Protein AF-A0A438CJ74-F1 (afdb_monomer_lite)

pLDDT: mean 72.28, std 16.15, range [38.44, 91.0]

Radius of gyration: 23.09 Å; chains: 1; bounding box: 32×57×85 Å

Foldseek 3Di:
DCVVVVVVVVLLVVLLVVLCVVVVDDSVLSNVLCVVVVNDSVNSNVVVVVVVVVVVDDDDDDDDDDDPPCPPPVVVVVVVVVVVVVVVVVVVVVVVVVVVVPPPPPDDDDD

Organism: Vitis vinifera (NCBI:txid29760)

Structure (mmCIF, N/CA/C/O backbone):
data_AF-A0A438CJ74-F1
#
_entry.id   AF-A0A438CJ74-F1
#
loop_
_atom_site.group_PDB
_atom_site.id
_atom_site.type_symbol
_atom_site.label_atom_id
_atom_site.label_alt_id
_atom_site.label_comp_id
_atom_site.label_asym_id
_atom_site.label_entity_id
_atom_site.label_seq_id
_atom_site.pdbx_PDB_ins_code
_atom_site.Cartn_x
_atom_site.Cartn_y
_atom_site.Cartn_z
_atom_site.occupancy
_atom_site.B_iso_or_equiv
_atom_site.auth_seq_id
_atom_site.auth_comp_id
_atom_site.auth_asym_id
_atom_site.auth_atom_id
_atom_site.pdbx_PDB_model_num
ATOM 1 N N . MET A 1 1 ? 10.077 -32.585 1.726 1.00 51.53 1 MET A N 1
ATOM 2 C CA . MET A 1 1 ? 10.594 -31.206 1.812 1.00 51.53 1 MET A CA 1
ATOM 3 C C . MET A 1 1 ? 9.555 -30.326 1.141 1.00 51.53 1 MET A C 1
ATOM 5 O O . MET A 1 1 ? 9.649 -30.086 -0.051 1.00 51.53 1 MET A O 1
ATOM 9 N N . ASP A 1 2 ? 8.520 -29.958 1.896 1.00 58.69 2 ASP A N 1
ATOM 10 C CA . ASP A 1 2 ? 7.345 -29.188 1.432 1.00 58.69 2 ASP A CA 1
ATOM 11 C C . ASP A 1 2 ? 7.275 -27.811 2.125 1.00 58.69 2 ASP A C 1
ATOM 13 O O . ASP A 1 2 ? 6.274 -27.098 2.080 1.00 58.69 2 ASP A O 1
ATOM 17 N N . ASP A 1 3 ? 8.354 -27.431 2.809 1.00 63.53 3 ASP A N 1
ATOM 18 C CA . ASP A 1 3 ? 8.385 -26.268 3.694 1.00 63.53 3 ASP A CA 1
ATOM 19 C C . ASP A 1 3 ? 8.595 -24.948 2.933 1.00 63.53 3 ASP A C 1
ATOM 21 O O . ASP A 1 3 ? 8.128 -23.901 3.374 1.00 63.53 3 ASP A O 1
ATOM 25 N N . GLY A 1 4 ? 9.186 -24.990 1.732 1.00 62.16 4 GLY A N 1
ATOM 26 C CA . GLY A 1 4 ? 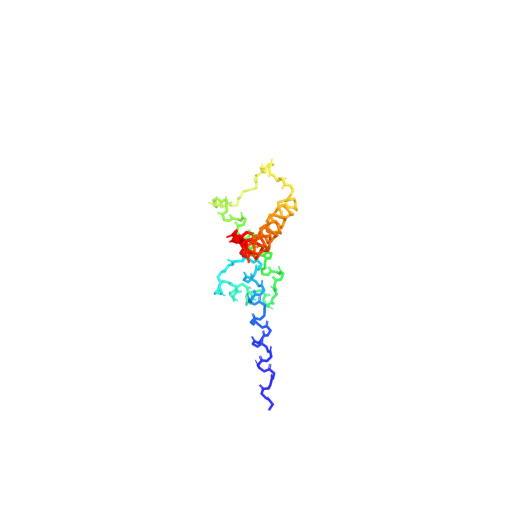9.434 -23.791 0.918 1.00 62.16 4 GLY A CA 1
ATOM 27 C C . GLY A 1 4 ? 8.167 -23.133 0.353 1.00 62.16 4 GLY A C 1
ATOM 28 O O . GLY A 1 4 ? 8.135 -21.920 0.158 1.00 62.16 4 GLY A O 1
ATOM 29 N N . ALA A 1 5 ? 7.095 -23.901 0.132 1.00 64.12 5 ALA A N 1
ATOM 30 C CA . ALA A 1 5 ? 5.844 -23.368 -0.414 1.00 64.12 5 ALA A CA 1
ATOM 31 C C . ALA A 1 5 ? 5.022 -22.589 0.630 1.00 64.12 5 ALA A C 1
ATOM 33 O O . ALA A 1 5 ? 4.310 -21.643 0.287 1.00 64.12 5 ALA A O 1
ATOM 34 N N . LYS A 1 6 ? 5.129 -22.960 1.913 1.00 65.25 6 LYS A N 1
ATOM 35 C CA . LYS A 1 6 ? 4.411 -22.289 3.008 1.00 65.25 6 LYS A CA 1
ATOM 36 C C . LYS A 1 6 ? 5.011 -20.924 3.333 1.00 65.25 6 LYS A C 1
ATOM 38 O O . LYS A 1 6 ? 4.271 -19.981 3.591 1.00 65.25 6 LYS A O 1
ATOM 43 N N . GLU A 1 7 ? 6.332 -20.808 3.249 1.00 69.81 7 GLU A N 1
ATOM 44 C CA . GLU A 1 7 ? 7.044 -19.563 3.542 1.00 69.81 7 GLU A CA 1
ATOM 45 C C . GLU A 1 7 ? 6.770 -18.473 2.493 1.00 69.81 7 GLU A C 1
ATOM 47 O O . GLU A 1 7 ? 6.614 -17.300 2.834 1.00 69.81 7 GLU A O 1
ATOM 52 N N . ALA A 1 8 ? 6.642 -18.853 1.216 1.00 76.56 8 ALA A N 1
ATOM 53 C CA . ALA A 1 8 ? 6.268 -17.924 0.150 1.00 76.56 8 ALA A CA 1
ATOM 54 C C . ALA A 1 8 ? 4.870 -17.329 0.387 1.00 76.56 8 ALA A C 1
ATOM 56 O O . ALA A 1 8 ? 4.699 -16.115 0.342 1.00 76.56 8 ALA A O 1
ATOM 57 N N . LYS A 1 9 ? 3.892 -18.170 0.751 1.00 77.94 9 LYS A N 1
ATOM 58 C CA . LYS A 1 9 ? 2.517 -17.738 1.054 1.00 77.94 9 LYS A CA 1
ATOM 59 C C . LYS A 1 9 ? 2.439 -16.799 2.256 1.00 77.94 9 LYS A C 1
ATOM 61 O O . LYS A 1 9 ? 1.611 -15.891 2.278 1.00 77.94 9 LYS A O 1
ATOM 66 N N . GLU A 1 10 ? 3.293 -17.003 3.252 1.00 84.12 10 GLU A N 1
ATOM 67 C CA . GLU A 1 10 ? 3.347 -16.134 4.425 1.00 84.12 10 GLU A CA 1
ATOM 68 C C . GLU A 1 10 ? 3.956 -14.766 4.089 1.00 84.12 10 GLU A C 1
ATOM 70 O O . GLU A 1 10 ? 3.406 -13.741 4.490 1.00 84.12 10 GLU A O 1
ATOM 75 N N . LYS A 1 11 ? 5.024 -14.731 3.281 1.00 85.81 11 LYS A N 1
ATOM 76 C CA . LYS A 1 11 ? 5.620 -13.485 2.767 1.00 85.81 11 LYS A CA 1
ATOM 77 C C . LYS A 1 11 ? 4.638 -12.699 1.900 1.00 85.81 11 LYS A C 1
ATOM 79 O O . LYS A 1 11 ? 4.475 -11.500 2.099 1.00 85.81 11 LYS A O 1
ATOM 84 N N . GLU A 1 12 ? 3.932 -13.380 1.002 1.00 88.31 12 GLU A N 1
ATOM 85 C CA . GLU A 1 12 ? 2.844 -12.803 0.204 1.00 88.31 12 GLU A CA 1
ATOM 86 C C . GLU A 1 12 ? 1.761 -12.185 1.103 1.00 88.31 12 GLU A C 1
ATOM 88 O O . GLU A 1 12 ? 1.357 -11.041 0.899 1.00 88.31 12 GLU A O 1
ATOM 93 N N . SER A 1 13 ? 1.327 -12.904 2.147 1.00 88.94 13 SER A N 1
ATOM 94 C CA . SER A 1 13 ? 0.320 -12.401 3.089 1.00 88.94 13 SER A CA 1
ATOM 95 C C . SER A 1 13 ? 0.805 -11.175 3.867 1.00 88.94 13 SER A C 1
ATOM 97 O O . SER A 1 13 ? 0.038 -10.231 4.034 1.00 88.94 13 SER A O 1
ATOM 99 N N . GLN A 1 14 ? 2.072 -11.150 4.294 1.00 90.75 14 GLN A N 1
ATOM 100 C CA . GLN A 1 14 ? 2.665 -9.998 4.982 1.00 90.75 14 GLN A CA 1
ATOM 101 C C . GLN A 1 14 ? 2.710 -8.753 4.086 1.00 90.75 14 GLN A C 1
ATOM 103 O O . GLN A 1 14 ? 2.421 -7.651 4.549 1.00 90.75 14 GLN A O 1
ATOM 108 N N . LEU A 1 15 ? 3.028 -8.922 2.799 1.00 90.50 15 LEU A N 1
ATOM 109 C CA . LEU A 1 15 ? 3.035 -7.829 1.823 1.00 90.50 15 LEU A CA 1
ATOM 110 C C . LEU A 1 15 ? 1.624 -7.294 1.567 1.00 90.50 15 LEU A C 1
ATOM 112 O O . LEU A 1 15 ? 1.428 -6.081 1.518 1.00 90.50 15 LEU A O 1
ATOM 116 N N . ILE A 1 16 ? 0.631 -8.182 1.462 1.00 91.00 16 ILE A N 1
ATOM 117 C CA . ILE A 1 16 ? -0.778 -7.796 1.310 1.00 91.00 16 ILE A CA 1
ATOM 118 C C . ILE A 1 16 ? -1.256 -7.016 2.537 1.00 91.00 16 ILE A C 1
ATOM 120 O O . ILE A 1 16 ? -1.876 -5.965 2.384 1.00 91.00 16 ILE A O 1
ATOM 124 N N . ASP A 1 17 ? -0.959 -7.496 3.745 1.00 90.31 17 ASP A N 1
ATOM 125 C CA . ASP A 1 17 ? -1.368 -6.830 4.984 1.00 90.31 17 ASP A CA 1
ATOM 126 C C . ASP A 1 17 ? -0.689 -5.457 5.133 1.00 90.31 17 ASP A C 1
ATOM 128 O O . ASP A 1 17 ? -1.349 -4.485 5.502 1.00 90.31 17 ASP A O 1
ATOM 132 N N . ALA A 1 18 ? 0.589 -5.336 4.755 1.00 89.19 18 ALA A N 1
ATOM 133 C CA . ALA A 1 18 ? 1.300 -4.059 4.725 1.00 89.19 18 ALA A CA 1
ATOM 134 C C . ALA A 1 18 ? 0.714 -3.089 3.683 1.00 89.19 18 ALA A C 1
ATOM 136 O O . ALA A 1 18 ? 0.491 -1.914 3.981 1.00 89.19 18 ALA A O 1
ATOM 137 N N . PHE A 1 19 ? 0.400 -3.575 2.477 1.00 89.00 19 PHE A N 1
ATOM 138 C CA . PHE A 1 19 ? -0.246 -2.773 1.439 1.00 89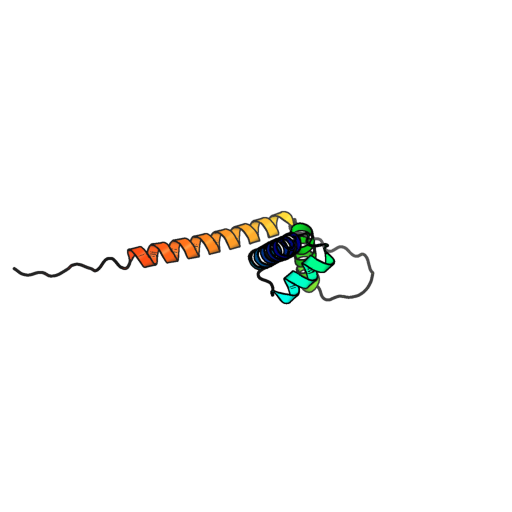.00 19 PHE A CA 1
ATOM 139 C C . PHE A 1 19 ? -1.613 -2.271 1.909 1.00 89.00 19 PHE A C 1
ATOM 141 O O . PHE A 1 19 ? -1.927 -1.094 1.734 1.00 89.00 19 PHE A O 1
ATOM 148 N N . LEU A 1 20 ? -2.410 -3.128 2.553 1.00 88.12 20 LEU A N 1
ATOM 149 C CA . LEU A 1 20 ? -3.701 -2.760 3.136 1.00 88.12 20 LEU A CA 1
ATOM 150 C C . LEU A 1 20 ? -3.556 -1.763 4.285 1.00 88.12 20 LEU A C 1
ATOM 152 O O . LEU A 1 20 ? -4.381 -0.862 4.402 1.00 88.12 20 LEU A O 1
ATOM 156 N N . GLU A 1 21 ? -2.519 -1.874 5.114 1.00 85.62 21 GLU A N 1
ATOM 157 C CA . GLU A 1 21 ? -2.288 -0.915 6.195 1.00 85.62 21 GLU A CA 1
ATOM 158 C C . GLU A 1 21 ? -1.936 0.483 5.660 1.00 85.62 21 GLU A C 1
ATOM 160 O O . GLU A 1 21 ? -2.399 1.487 6.210 1.00 85.62 21 GLU A O 1
ATOM 165 N N . ILE A 1 22 ? -1.128 0.553 4.598 1.00 84.50 22 ILE A N 1
ATOM 166 C CA . ILE A 1 22 ? -0.599 1.815 4.064 1.00 84.50 22 ILE A CA 1
ATOM 167 C C . ILE A 1 22 ? -1.594 2.480 3.108 1.00 84.50 22 ILE A C 1
ATOM 169 O O . ILE A 1 22 ? -1.877 3.669 3.246 1.00 84.50 22 ILE A O 1
ATOM 173 N N . SER A 1 23 ? -2.150 1.721 2.162 1.00 80.19 23 SER A N 1
ATOM 174 C CA . SER A 1 23 ? -3.097 2.240 1.166 1.00 80.19 23 SER A CA 1
ATOM 175 C C . SER A 1 23 ? -4.542 2.284 1.670 1.00 80.19 23 SER A C 1
ATOM 177 O O . SER A 1 23 ? -5.372 2.969 1.080 1.00 80.19 23 SER A O 1
ATOM 179 N N . SER A 1 24 ? -4.875 1.542 2.737 1.00 82.81 24 SER A N 1
ATOM 180 C CA . SER A 1 24 ? -6.259 1.314 3.187 1.00 82.81 24 SER A CA 1
ATOM 181 C C . SER A 1 24 ? -7.198 0.837 2.067 1.00 82.81 24 SER A C 1
ATOM 183 O O . SER A 1 24 ? -8.410 1.064 2.125 1.00 82.81 24 SER A O 1
ATOM 185 N N . SER A 1 25 ? -6.637 0.185 1.047 1.00 74.81 25 SER A N 1
ATOM 186 C CA . SER A 1 25 ? -7.360 -0.351 -0.103 1.00 74.81 25 SER A CA 1
ATOM 187 C C . SER A 1 25 ? -8.047 -1.686 0.227 1.00 74.81 25 SER A C 1
ATOM 189 O O . SER A 1 25 ? -8.180 -2.082 1.385 1.00 74.81 25 SER A O 1
ATOM 191 N N . SER A 1 26 ? -8.541 -2.387 -0.795 1.00 84.12 26 SER A N 1
ATOM 192 C CA . SER A 1 26 ? -9.190 -3.694 -0.642 1.00 84.12 26 SER A CA 1
ATOM 193 C C . SER A 1 26 ? -8.216 -4.839 -0.898 1.00 84.12 26 SER A C 1
ATOM 195 O O . SER A 1 26 ? -7.366 -4.749 -1.779 1.00 84.12 26 SER A O 1
ATOM 197 N N . ARG A 1 27 ? -8.384 -5.961 -0.185 1.00 85.62 27 ARG A N 1
ATOM 198 C CA . ARG A 1 27 ? -7.488 -7.130 -0.280 1.00 85.62 27 ARG A CA 1
ATOM 199 C C . ARG A 1 27 ? -7.287 -7.617 -1.714 1.00 85.62 27 ARG A C 1
ATOM 201 O O . ARG A 1 27 ? -6.165 -7.900 -2.109 1.00 85.62 27 ARG A O 1
ATOM 208 N N . SER A 1 28 ? -8.357 -7.668 -2.503 1.00 84.50 28 SER A N 1
ATOM 209 C CA . SER A 1 28 ? -8.289 -8.080 -3.909 1.00 84.50 28 SER A CA 1
ATOM 210 C C . SER A 1 28 ? -7.452 -7.126 -4.767 1.00 84.50 28 SER A C 1
ATOM 212 O O . SER A 1 28 ? -6.753 -7.570 -5.669 1.00 84.50 28 SER A O 1
ATOM 214 N N . VAL A 1 29 ? -7.495 -5.824 -4.464 1.00 80.69 29 VAL A N 1
ATOM 215 C CA . VAL A 1 29 ? -6.710 -4.796 -5.164 1.00 80.69 29 VAL A CA 1
ATOM 216 C C . VAL A 1 29 ? -5.239 -4.906 -4.779 1.00 80.69 29 VAL A C 1
ATOM 218 O O . VAL A 1 29 ? -4.384 -4.895 -5.655 1.00 80.69 29 VAL A O 1
ATOM 221 N N . ALA A 1 30 ? -4.952 -5.101 -3.490 1.00 87.19 30 ALA A N 1
ATOM 222 C CA . ALA A 1 30 ? -3.597 -5.321 -2.994 1.00 87.19 30 ALA A CA 1
ATOM 223 C C . ALA A 1 30 ? -2.921 -6.518 -3.678 1.00 87.19 30 ALA A C 1
ATOM 225 O O . ALA A 1 30 ? -1.804 -6.392 -4.163 1.00 87.19 30 ALA A O 1
ATOM 226 N N . VAL A 1 31 ? -3.620 -7.655 -3.772 1.00 88.94 31 VAL A N 1
ATOM 227 C CA . VAL A 1 31 ? -3.106 -8.864 -4.440 1.00 88.94 31 VAL A CA 1
ATOM 228 C C . VAL A 1 31 ? -2.829 -8.601 -5.917 1.00 88.94 31 VAL A C 1
ATOM 230 O O . VAL A 1 31 ? -1.756 -8.938 -6.395 1.00 88.94 31 VAL A O 1
ATOM 233 N N . PHE A 1 32 ? -3.763 -7.971 -6.630 1.00 84.25 32 PHE A N 1
ATOM 234 C CA . PHE A 1 32 ? -3.613 -7.697 -8.059 1.00 84.25 32 PHE A CA 1
ATOM 235 C C . PHE A 1 32 ? -2.425 -6.774 -8.360 1.00 84.25 32 PHE A C 1
ATOM 237 O O . PHE A 1 32 ? -1.650 -7.031 -9.282 1.00 84.25 32 PHE A O 1
ATOM 244 N N . PHE A 1 33 ? -2.263 -5.712 -7.567 1.00 85.44 33 PHE A N 1
ATOM 245 C CA . PHE A 1 33 ? -1.141 -4.789 -7.709 1.00 85.44 33 PHE A CA 1
ATOM 246 C C . PHE A 1 33 ? 0.178 -5.461 -7.339 1.00 85.44 33 PHE A C 1
ATOM 248 O O . PHE A 1 33 ? 1.128 -5.380 -8.108 1.00 85.44 33 PHE A O 1
ATOM 255 N N . LEU A 1 34 ? 0.237 -6.169 -6.211 1.00 89.81 34 LEU A N 1
ATOM 256 C CA . LEU A 1 34 ? 1.447 -6.882 -5.811 1.00 89.81 34 LEU A CA 1
ATOM 257 C C . LEU A 1 34 ? 1.832 -7.939 -6.850 1.00 89.81 34 LEU A C 1
ATOM 259 O O . LEU A 1 34 ? 2.982 -7.963 -7.258 1.00 89.81 34 LEU A O 1
ATOM 263 N N . GLU A 1 35 ? 0.898 -8.742 -7.356 1.00 88.06 35 GLU A N 1
ATOM 264 C CA . GLU A 1 35 ? 1.187 -9.745 -8.390 1.00 88.06 35 GLU A CA 1
ATOM 265 C C . GLU A 1 35 ? 1.715 -9.097 -9.683 1.00 88.06 35 GLU A C 1
ATOM 267 O O . GLU A 1 35 ? 2.724 -9.542 -10.232 1.00 88.06 35 GLU A O 1
ATOM 272 N N . SER A 1 36 ? 1.110 -7.983 -10.112 1.00 84.25 36 SER A N 1
ATOM 273 C CA . SER A 1 36 ? 1.539 -7.222 -11.299 1.00 84.25 36 SER A CA 1
ATOM 274 C C . SER A 1 36 ? 2.889 -6.518 -11.113 1.00 84.25 36 SER A C 1
ATOM 276 O O . SER A 1 36 ? 3.625 -6.317 -12.077 1.00 84.25 36 SER A O 1
ATOM 278 N N . HIS A 1 37 ? 3.230 -6.160 -9.875 1.00 88.69 37 HIS A N 1
ATOM 279 C CA . HIS A 1 37 ? 4.495 -5.534 -9.489 1.00 88.69 37 HIS A CA 1
ATOM 280 C C . HIS A 1 37 ? 5.488 -6.534 -8.894 1.00 88.69 37 HIS A C 1
ATOM 282 O O . HIS A 1 37 ? 6.416 -6.146 -8.190 1.00 88.69 37 HIS A O 1
ATOM 288 N N . ASN A 1 38 ? 5.324 -7.825 -9.195 1.00 88.38 38 ASN A N 1
ATOM 289 C CA . ASN A 1 38 ? 6.287 -8.861 -8.835 1.00 88.38 38 ASN A CA 1
ATOM 290 C C . ASN A 1 38 ? 6.524 -8.988 -7.311 1.00 88.38 38 ASN A C 1
ATOM 292 O O . ASN A 1 38 ? 7.620 -9.326 -6.865 1.00 88.38 38 ASN A O 1
ATOM 296 N N . TRP A 1 39 ? 5.469 -8.730 -6.538 1.00 88.31 39 TRP A N 1
ATOM 297 C CA . TRP A 1 39 ? 5.388 -8.678 -5.077 1.00 88.31 39 TRP A CA 1
ATOM 298 C C . TRP A 1 39 ? 6.221 -7.566 -4.426 1.00 88.31 39 TRP A C 1
ATOM 300 O O . TRP A 1 39 ? 6.592 -7.659 -3.257 1.00 88.31 39 TRP A O 1
ATOM 310 N N . ASP A 1 40 ? 6.474 -6.482 -5.160 1.00 88.31 40 ASP A N 1
ATOM 311 C CA . ASP A 1 40 ? 7.141 -5.293 -4.636 1.00 88.31 40 ASP A CA 1
ATOM 312 C C . ASP A 1 40 ? 6.129 -4.316 -4.014 1.00 88.31 40 ASP A C 1
ATOM 314 O O . ASP A 1 40 ? 5.284 -3.731 -4.697 1.00 88.31 40 ASP A O 1
ATOM 318 N N . LEU A 1 41 ? 6.209 -4.152 -2.691 1.00 87.12 41 LEU A N 1
ATOM 319 C CA . LEU A 1 41 ? 5.313 -3.285 -1.926 1.00 87.12 41 LEU A CA 1
ATOM 320 C C . LEU A 1 41 ? 5.490 -1.802 -2.276 1.00 87.12 41 LEU A C 1
ATOM 322 O O . LEU A 1 41 ? 4.501 -1.078 -2.355 1.00 87.12 41 LEU A O 1
ATOM 326 N N . ASP A 1 42 ? 6.725 -1.347 -2.472 1.00 84.81 42 ASP A N 1
ATOM 327 C CA . ASP A 1 42 ? 7.034 0.067 -2.695 1.00 84.81 42 ASP A CA 1
ATOM 328 C C . ASP A 1 42 ? 6.606 0.491 -4.106 1.00 84.81 42 ASP A C 1
ATOM 330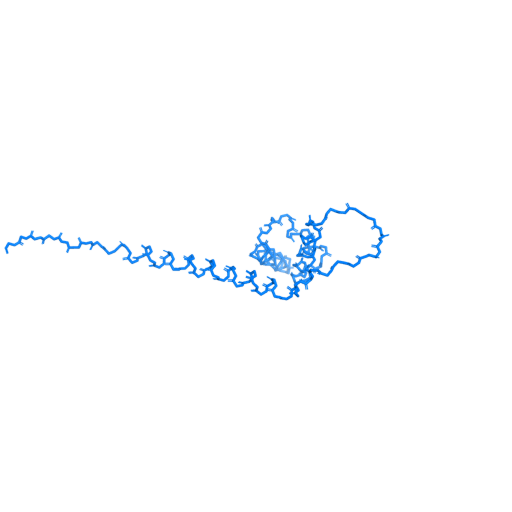 O O . ASP A 1 42 ? 5.916 1.498 -4.279 1.00 84.81 42 ASP A O 1
ATOM 334 N N . ALA A 1 43 ? 6.889 -0.353 -5.105 1.00 83.06 43 ALA A N 1
ATOM 335 C CA . ALA A 1 43 ? 6.441 -0.148 -6.479 1.00 83.06 43 ALA A CA 1
ATOM 336 C C . ALA A 1 43 ? 4.910 -0.207 -6.600 1.00 83.06 43 ALA A C 1
ATOM 338 O O . ALA A 1 43 ? 4.313 0.656 -7.247 1.00 83.06 43 ALA A O 1
ATOM 339 N N . ALA A 1 44 ? 4.265 -1.179 -5.941 1.00 87.31 44 ALA A N 1
ATOM 340 C CA . ALA A 1 44 ? 2.812 -1.298 -5.937 1.00 87.31 44 ALA A CA 1
ATOM 341 C C . ALA A 1 44 ? 2.142 -0.088 -5.275 1.00 87.31 44 ALA A C 1
ATOM 343 O O . ALA A 1 44 ? 1.144 0.413 -5.790 1.00 87.31 44 ALA A O 1
ATOM 344 N N . LEU A 1 45 ? 2.668 0.394 -4.142 1.00 83.00 45 LEU A N 1
ATOM 345 C CA . LEU A 1 45 ? 2.127 1.572 -3.461 1.00 83.00 45 LEU A CA 1
ATOM 346 C C . LEU A 1 45 ? 2.338 2.834 -4.292 1.00 83.00 45 LEU A C 1
ATOM 348 O O . LEU A 1 45 ? 1.414 3.629 -4.412 1.00 83.00 45 LEU A O 1
ATOM 352 N N . SER A 1 46 ? 3.511 2.999 -4.902 1.00 81.69 46 SER A N 1
ATOM 353 C CA . SER A 1 46 ? 3.803 4.131 -5.781 1.00 81.69 46 SER A CA 1
ATOM 354 C C . SER A 1 46 ? 2.834 4.182 -6.968 1.00 81.69 46 SER A C 1
ATOM 356 O O . SER A 1 46 ? 2.174 5.196 -7.176 1.00 81.69 46 SER A O 1
ATOM 358 N N . ALA A 1 47 ? 2.645 3.062 -7.675 1.00 79.00 47 ALA A N 1
ATOM 359 C CA . ALA A 1 47 ? 1.708 2.969 -8.795 1.00 79.00 47 ALA A CA 1
ATOM 360 C C . ALA A 1 47 ? 0.239 3.134 -8.366 1.00 79.00 47 ALA A C 1
ATOM 362 O O . ALA A 1 47 ? -0.544 3.781 -9.061 1.00 79.00 47 ALA A O 1
ATOM 363 N N . PHE A 1 48 ? -0.145 2.580 -7.212 1.00 81.56 48 PHE A N 1
ATOM 364 C CA . PHE A 1 48 ? -1.487 2.747 -6.656 1.00 81.56 48 PHE A CA 1
ATOM 365 C C . PHE A 1 48 ? -1.774 4.216 -6.323 1.00 81.56 48 PHE A C 1
ATOM 367 O O . PHE A 1 48 ? -2.824 4.739 -6.692 1.00 81.56 48 PHE A O 1
ATOM 374 N N . LEU A 1 49 ? -0.820 4.900 -5.686 1.00 74.19 49 LEU A N 1
ATOM 375 C CA . LEU A 1 49 ? -0.920 6.318 -5.341 1.00 74.19 49 LEU A CA 1
ATOM 376 C C . LEU A 1 49 ? -0.918 7.214 -6.590 1.00 74.19 49 LEU A C 1
ATOM 378 O O . LEU A 1 49 ? -1.651 8.202 -6.625 1.00 74.19 49 LEU A O 1
ATOM 382 N N . ASP A 1 50 ? -0.151 6.865 -7.624 1.00 68.38 50 ASP A N 1
ATOM 383 C CA . ASP A 1 50 ? -0.122 7.587 -8.902 1.00 68.38 50 ASP A CA 1
ATOM 384 C C . ASP A 1 50 ? -1.457 7.437 -9.666 1.00 68.38 50 ASP A C 1
ATOM 386 O O . ASP A 1 50 ? -2.005 8.410 -10.185 1.00 68.38 50 ASP A O 1
ATOM 390 N N . ASN A 1 51 ? -2.071 6.246 -9.638 1.00 62.94 51 ASN A N 1
ATOM 391 C CA . ASN A 1 51 ? -3.365 5.986 -10.278 1.00 62.94 51 ASN A CA 1
ATOM 392 C C . ASN A 1 51 ? -4.560 6.628 -9.540 1.00 62.94 51 ASN A C 1
ATOM 394 O O . ASN A 1 51 ? -5.493 7.111 -10.184 1.00 62.94 51 ASN A O 1
ATOM 398 N N . ASP A 1 52 ? -4.539 6.689 -8.204 1.00 59.38 52 ASP A N 1
ATOM 399 C CA . ASP A 1 52 ? -5.544 7.426 -7.411 1.00 59.38 52 ASP A CA 1
ATOM 400 C C . ASP A 1 52 ? -5.430 8.948 -7.652 1.00 59.38 52 ASP A C 1
ATOM 402 O O . ASP A 1 52 ? -6.425 9.673 -7.751 1.00 59.38 52 ASP A O 1
ATOM 406 N N . SER A 1 53 ? -4.199 9.433 -7.856 1.00 51.59 53 SER A N 1
ATOM 407 C CA . SER A 1 53 ? -3.914 10.819 -8.251 1.00 51.59 53 SER A CA 1
ATOM 408 C C . SER A 1 53 ? -4.421 11.132 -9.666 1.00 51.59 53 SER A C 1
ATOM 410 O O . SER A 1 53 ? -4.962 12.217 -9.900 1.00 51.59 53 SER A O 1
ATOM 412 N N . ALA A 1 54 ? -4.306 10.175 -10.593 1.00 50.75 54 ALA A N 1
ATOM 413 C CA . ALA A 1 54 ? -4.814 10.282 -11.960 1.00 50.75 54 ALA A CA 1
ATOM 414 C C . ALA A 1 54 ? -6.352 10.236 -12.036 1.00 50.75 54 ALA A C 1
ATOM 416 O O . ALA A 1 54 ? -6.944 10.876 -12.899 1.00 50.75 54 ALA A O 1
ATOM 417 N N . HIS A 1 55 ? -7.026 9.554 -11.104 1.00 45.91 55 HIS A N 1
ATOM 418 C CA . HIS A 1 55 ? -8.492 9.466 -11.075 1.00 45.91 55 HIS A CA 1
ATOM 419 C C . HIS A 1 55 ? -9.204 10.757 -10.629 1.00 45.91 55 HIS A C 1
ATOM 421 O O . HIS A 1 55 ? -10.422 10.871 -10.797 1.00 45.91 55 HIS A O 1
ATOM 427 N N . ARG A 1 56 ? -8.478 11.755 -10.097 1.00 46.44 56 ARG A N 1
ATOM 428 C CA . ARG A 1 56 ? -9.038 13.081 -9.767 1.00 46.44 56 ARG A CA 1
ATOM 429 C C . ARG A 1 56 ? -8.961 14.089 -10.922 1.00 46.44 56 ARG A C 1
ATOM 431 O O . ARG A 1 56 ? -9.424 15.220 -10.766 1.00 46.44 56 ARG A O 1
ATOM 438 N N . SER A 1 57 ? -8.458 13.698 -12.091 1.00 40.31 57 SER A N 1
ATOM 439 C CA . SER A 1 57 ? -8.640 14.448 -13.336 1.00 40.31 57 SER A CA 1
ATOM 440 C C . SER A 1 57 ? -9.437 13.601 -14.340 1.00 40.31 57 SER A C 1
ATOM 442 O O . SER A 1 57 ? -9.115 12.436 -14.570 1.00 40.31 57 SER A O 1
ATOM 444 N N . PRO A 1 58 ? -10.521 14.126 -14.941 1.00 43.28 58 PRO A N 1
ATOM 445 C CA . PRO A 1 58 ? -11.210 13.396 -15.991 1.00 43.28 58 PRO A CA 1
ATOM 446 C C . PRO A 1 58 ? -10.320 13.380 -17.246 1.00 43.28 58 PRO A C 1
ATOM 448 O O . PRO A 1 58 ? -10.056 14.417 -17.849 1.00 43.28 58 PRO A O 1
ATOM 451 N N . SER A 1 59 ? -9.853 12.185 -17.609 1.00 46.66 59 SER A N 1
ATOM 452 C CA . SER A 1 59 ? -9.323 11.781 -18.931 1.00 46.66 59 SER A CA 1
ATOM 453 C C . SER A 1 59 ? -10.237 12.290 -20.081 1.00 46.66 59 SER A C 1
ATOM 455 O O . SER A 1 59 ? -11.436 12.415 -19.808 1.00 46.66 59 SER A O 1
ATOM 457 N N . PRO A 1 60 ? -9.799 12.540 -21.349 1.00 56.59 60 PRO A N 1
ATOM 458 C CA . PRO A 1 60 ? -8.788 11.769 -22.093 1.00 56.59 60 PRO A CA 1
ATOM 459 C C . PRO A 1 60 ? -7.893 12.550 -23.097 1.00 56.59 60 PRO A C 1
ATOM 461 O O . PRO A 1 60 ? -8.082 13.733 -23.354 1.00 56.59 60 PRO A O 1
ATOM 464 N N . ALA A 1 61 ? -6.991 11.812 -23.757 1.00 39.69 61 ALA A N 1
ATOM 465 C CA . ALA A 1 61 ? -6.308 12.142 -25.022 1.00 39.69 61 ALA A CA 1
ATOM 466 C C . ALA A 1 61 ? -4.960 12.912 -24.947 1.00 39.69 61 ALA A C 1
ATOM 468 O O . ALA A 1 61 ? -4.712 13.686 -24.02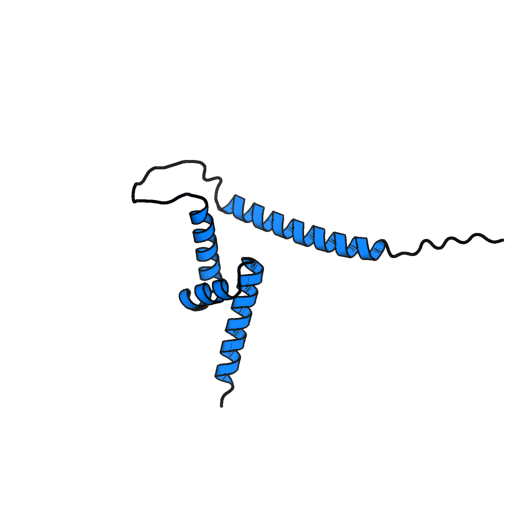3 1.00 39.69 61 ALA A O 1
ATOM 469 N N . PRO A 1 62 ? -4.046 12.660 -25.912 1.00 51.41 62 PRO A N 1
ATOM 470 C CA . PRO A 1 62 ? -2.659 13.094 -25.854 1.00 51.41 62 PRO A CA 1
ATOM 471 C C . PRO A 1 62 ? -2.570 14.560 -26.279 1.00 51.41 62 PRO A C 1
ATOM 473 O O . PRO A 1 62 ? -2.655 14.876 -27.462 1.00 51.41 62 PRO A O 1
ATOM 476 N N . ALA A 1 63 ? -2.391 15.473 -25.333 1.00 38.50 63 ALA A N 1
ATOM 477 C CA . ALA A 1 63 ? -1.983 16.833 -25.656 1.00 38.50 63 ALA A CA 1
ATOM 478 C C . ALA A 1 63 ? -1.170 17.428 -24.497 1.00 38.50 63 ALA A C 1
ATOM 480 O O . ALA A 1 63 ? -1.612 17.376 -23.349 1.00 38.50 63 ALA A O 1
ATOM 481 N N . PRO A 1 64 ? 0.016 17.993 -24.772 1.00 54.09 64 PRO A N 1
ATOM 482 C CA . PRO A 1 64 ? 0.857 18.587 -23.752 1.00 54.09 64 PRO A CA 1
ATOM 483 C C . PRO A 1 64 ? 0.346 20.000 -23.487 1.00 54.09 64 PRO A C 1
ATOM 485 O O . PRO A 1 64 ? 0.588 20.876 -24.309 1.00 54.09 64 PRO A O 1
ATOM 488 N N . LEU A 1 65 ? -0.339 20.262 -22.370 1.00 38.44 65 LEU A N 1
ATOM 489 C CA . LEU A 1 65 ? -0.510 21.643 -21.908 1.00 38.44 65 LEU A CA 1
ATOM 490 C C . LEU A 1 65 ? -0.373 21.781 -20.382 1.00 38.44 65 LEU A C 1
ATOM 492 O O . LEU A 1 65 ? -0.844 20.918 -19.640 1.00 38.44 65 LEU A O 1
ATOM 496 N N . PRO A 1 66 ? 0.290 22.854 -19.907 1.00 54.81 66 PRO A N 1
ATOM 497 C CA . PRO A 1 66 ? 0.786 22.970 -18.545 1.00 54.81 66 PRO A CA 1
ATOM 498 C C . PRO A 1 66 ? -0.186 23.780 -17.677 1.00 54.81 66 PRO A C 1
ATOM 500 O O . PRO A 1 66 ? -0.514 24.920 -18.001 1.00 54.81 66 PRO A O 1
ATOM 503 N N . LEU A 1 67 ? -0.610 23.230 -16.538 1.00 40.31 67 LEU A N 1
ATOM 504 C CA . LEU A 1 67 ? -1.270 24.005 -15.483 1.00 40.31 67 LEU A CA 1
ATOM 505 C C . LEU A 1 67 ? -0.378 24.034 -14.229 1.00 40.31 67 LEU A C 1
ATOM 507 O O . LEU A 1 67 ? -0.087 22.978 -13.664 1.00 40.31 67 LEU A O 1
ATOM 511 N N . PRO A 1 68 ? 0.068 25.221 -13.769 1.00 56.75 68 PRO A N 1
ATOM 512 C CA . PRO A 1 68 ? 0.939 25.364 -12.613 1.00 56.75 68 PRO A CA 1
ATOM 513 C C . PRO A 1 68 ? 0.093 25.529 -11.345 1.00 56.75 68 PRO A C 1
ATOM 515 O O . PRO A 1 68 ? -0.134 26.631 -10.858 1.00 56.75 68 PRO A O 1
ATOM 518 N N . LEU A 1 69 ? -0.379 24.417 -10.790 1.00 43.34 69 LEU A N 1
ATOM 519 C CA . LEU A 1 69 ? -0.756 24.340 -9.371 1.00 43.34 69 LEU A CA 1
ATOM 520 C C . LEU A 1 69 ? -0.209 23.058 -8.742 1.00 43.34 69 LEU A C 1
ATOM 522 O O . LEU A 1 69 ? -0.830 22.416 -7.898 1.00 43.34 69 LEU A O 1
ATOM 526 N N . ILE A 1 70 ? 1.012 22.710 -9.152 1.00 54.41 70 ILE A N 1
ATOM 527 C CA . ILE A 1 70 ? 1.843 21.714 -8.488 1.00 54.41 70 ILE A CA 1
ATOM 528 C C . ILE A 1 70 ? 2.386 22.394 -7.229 1.00 54.41 70 ILE A C 1
ATOM 530 O O . ILE A 1 70 ? 3.526 22.851 -7.178 1.00 54.41 70 ILE A O 1
ATOM 534 N N . LEU A 1 71 ? 1.545 22.509 -6.198 1.00 46.81 71 LEU A N 1
ATOM 535 C CA . LEU A 1 71 ? 2.076 22.553 -4.840 1.00 46.81 71 LEU A CA 1
ATOM 536 C C . LEU A 1 71 ? 2.990 21.322 -4.746 1.00 46.81 71 LEU A C 1
ATOM 538 O O . LEU A 1 71 ? 2.522 20.240 -5.107 1.00 46.81 71 LEU A O 1
ATOM 542 N N . PRO A 1 72 ? 4.283 21.459 -4.404 1.00 52.19 72 PRO A N 1
ATOM 543 C CA . PRO A 1 72 ? 5.245 20.393 -4.633 1.00 52.19 72 PRO A CA 1
ATOM 544 C C . PRO A 1 72 ? 4.726 19.114 -3.981 1.00 52.19 72 PRO A C 1
ATOM 546 O O . PRO A 1 72 ? 4.521 19.070 -2.770 1.00 52.19 72 PRO A O 1
ATOM 549 N N . LEU A 1 73 ? 4.494 18.097 -4.816 1.00 54.75 73 LEU A N 1
ATOM 550 C CA . LEU A 1 73 ? 4.039 16.749 -4.466 1.00 54.75 73 LEU A CA 1
ATOM 551 C C . LEU A 1 73 ? 4.589 16.224 -3.122 1.00 54.75 73 LEU A C 1
ATOM 553 O O . LEU A 1 73 ? 3.782 15.734 -2.324 1.00 54.75 73 LEU A O 1
ATOM 557 N N . PRO A 1 74 ? 5.884 16.402 -2.767 1.00 62.38 74 PRO A N 1
ATOM 558 C CA . PRO A 1 74 ? 6.383 15.984 -1.454 1.00 62.38 74 PRO A CA 1
ATOM 559 C C . PRO A 1 74 ? 5.683 16.652 -0.259 1.00 62.38 74 PRO A C 1
ATOM 561 O O . PRO A 1 74 ? 5.511 16.005 0.771 1.00 62.38 74 PRO A O 1
ATOM 564 N N . LEU A 1 75 ? 5.240 17.912 -0.364 1.00 64.50 75 LEU A N 1
ATOM 565 C CA . LEU A 1 75 ? 4.549 18.607 0.730 1.00 64.50 75 LEU A CA 1
ATOM 566 C C . LEU A 1 75 ? 3.158 18.035 0.990 1.00 64.50 75 LEU A C 1
ATOM 568 O O . LEU A 1 75 ? 2.750 17.949 2.144 1.00 64.50 75 LEU A O 1
ATOM 572 N N . THR A 1 76 ? 2.437 17.620 -0.052 1.00 72.38 76 THR A N 1
ATOM 573 C CA . THR A 1 76 ? 1.119 16.990 0.125 1.00 72.38 76 THR A CA 1
ATOM 574 C C . THR A 1 76 ? 1.231 15.615 0.777 1.00 72.38 76 THR A C 1
ATOM 576 O O . THR A 1 76 ? 0.458 15.307 1.681 1.00 72.38 76 THR A O 1
ATOM 579 N N . LEU A 1 77 ? 2.249 14.833 0.406 1.00 74.75 77 LEU A N 1
ATOM 580 C CA . LEU A 1 77 ? 2.545 13.538 1.013 1.00 74.75 77 LEU A CA 1
ATOM 581 C C . LEU A 1 77 ? 2.989 13.687 2.475 1.00 74.75 77 LEU A C 1
ATOM 583 O O . LEU A 1 77 ? 2.496 12.973 3.347 1.00 74.75 77 LEU A O 1
ATOM 587 N N . LEU A 1 78 ? 3.843 14.676 2.763 1.00 82.88 78 LEU A N 1
ATOM 588 C CA . LEU A 1 78 ? 4.223 15.044 4.127 1.00 82.88 78 LEU A CA 1
ATOM 589 C C . LEU A 1 78 ? 2.994 15.456 4.954 1.00 82.88 78 LEU A C 1
ATOM 591 O O . LEU A 1 78 ? 2.850 15.022 6.094 1.00 82.88 78 LEU A O 1
ATOM 595 N N . LEU A 1 79 ? 2.087 16.252 4.378 1.00 83.50 79 LEU A N 1
ATOM 596 C CA . LEU A 1 79 ? 0.853 16.686 5.032 1.00 83.50 79 LEU A CA 1
ATOM 597 C C . LEU A 1 79 ? -0.096 15.508 5.300 1.00 83.50 79 LEU A C 1
ATOM 599 O O . LEU A 1 79 ? -0.671 15.431 6.383 1.00 83.50 79 LEU A O 1
ATOM 603 N N . LEU A 1 80 ? -0.245 14.578 4.351 1.00 83.38 80 LEU A N 1
ATOM 604 C CA . LEU A 1 80 ? -1.083 13.387 4.499 1.00 83.38 80 LEU A CA 1
ATOM 605 C C . LEU A 1 80 ? -0.517 12.444 5.569 1.00 83.38 80 LEU A C 1
ATOM 607 O O . LEU A 1 80 ? -1.249 12.019 6.461 1.00 83.38 80 LEU A O 1
ATOM 611 N N . LEU A 1 81 ? 0.791 12.171 5.536 1.00 85.69 81 LEU A N 1
ATOM 612 C CA . LEU A 1 81 ? 1.479 11.392 6.570 1.00 85.69 81 LEU A CA 1
ATOM 613 C C . LEU A 1 81 ? 1.342 12.050 7.944 1.00 85.69 81 LEU A C 1
ATOM 615 O O . LEU A 1 81 ? 1.040 11.368 8.925 1.00 85.69 81 LEU A O 1
ATOM 619 N N . LEU A 1 82 ? 1.497 13.374 8.019 1.00 90.62 82 LEU A N 1
ATOM 620 C CA . LEU A 1 82 ? 1.285 14.138 9.244 1.00 90.62 82 LEU A CA 1
ATOM 621 C C . LEU A 1 82 ? -0.166 14.015 9.726 1.00 90.62 82 LEU A C 1
ATOM 623 O O . LEU A 1 82 ? -0.396 13.775 10.909 1.00 90.62 82 LEU A O 1
ATOM 627 N N . LEU A 1 83 ? -1.150 14.109 8.831 1.00 88.94 83 LEU A N 1
ATOM 628 C CA . LEU A 1 83 ? -2.568 13.965 9.160 1.00 88.94 83 LEU A CA 1
ATOM 629 C C . LEU A 1 83 ? -2.884 12.560 9.693 1.00 88.94 83 LEU A C 1
ATOM 631 O O . LEU A 1 83 ? -3.574 12.423 10.704 1.00 88.94 83 LEU A O 1
ATOM 635 N N . LEU A 1 84 ? -2.343 11.516 9.062 1.00 87.62 84 LEU A N 1
ATOM 636 C CA . LEU A 1 84 ? -2.475 10.133 9.517 1.00 87.62 84 LEU A CA 1
ATOM 637 C C . LEU A 1 84 ? -1.808 9.926 10.883 1.00 87.62 84 LEU A C 1
ATOM 639 O O . LEU A 1 84 ? -2.394 9.289 11.762 1.00 87.62 84 LEU A O 1
ATOM 643 N N . LEU A 1 85 ? -0.625 10.508 11.103 1.00 90.12 85 LEU A N 1
ATOM 644 C CA . LEU A 1 85 ? 0.071 10.477 12.389 1.00 90.12 85 LEU A CA 1
ATOM 645 C C . LEU A 1 85 ? -0.741 11.186 13.483 1.00 90.12 85 LEU A C 1
ATOM 647 O O . LEU A 1 85 ? -0.893 10.651 14.583 1.00 90.12 85 LEU A O 1
ATOM 651 N N . LEU A 1 86 ? -1.329 12.342 13.173 1.00 90.19 86 LEU A N 1
ATOM 652 C CA . LEU A 1 86 ? -2.217 13.078 14.074 1.00 90.19 86 LEU A CA 1
ATOM 653 C C . LEU A 1 86 ? -3.499 12.290 14.375 1.00 90.19 86 LEU A C 1
ATOM 655 O O . LEU A 1 86 ? -3.934 12.255 15.527 1.00 90.19 86 LEU A O 1
ATOM 659 N N . LEU A 1 87 ? -4.073 11.581 13.397 1.00 86.75 87 LEU A N 1
ATOM 660 C CA . LEU A 1 87 ? -5.203 10.675 13.622 1.00 86.75 87 LEU A CA 1
ATOM 661 C C . LEU A 1 87 ? -4.819 9.506 14.536 1.00 86.75 87 LEU A C 1
ATOM 663 O O . LEU A 1 87 ? -5.572 9.166 15.453 1.00 86.75 87 LEU A O 1
ATOM 667 N N . ARG A 1 88 ? -3.646 8.895 14.323 1.00 90.25 88 ARG A N 1
ATOM 668 C CA . ARG A 1 88 ? -3.113 7.821 15.179 1.00 90.25 88 ARG A CA 1
ATOM 669 C C . ARG A 1 88 ? -2.879 8.330 16.607 1.00 90.25 88 ARG A C 1
ATOM 671 O O . ARG A 1 88 ? -3.279 7.657 17.560 1.00 90.25 88 ARG A O 1
ATOM 678 N N . LEU A 1 89 ? -2.326 9.533 16.769 1.00 88.88 89 LEU A N 1
ATOM 679 C CA . LEU A 1 89 ? -2.094 10.168 18.068 1.00 88.88 89 LEU A CA 1
ATOM 680 C C . LEU A 1 89 ? -3.407 10.535 18.770 1.00 88.88 89 LEU A C 1
ATOM 682 O O . LEU A 1 89 ? -3.562 10.240 19.951 1.00 88.88 89 LEU A O 1
ATOM 686 N N . SER A 1 90 ? -4.382 11.084 18.045 1.00 90.19 90 SER A N 1
ATOM 687 C CA . SER A 1 90 ? -5.724 11.387 18.557 1.00 90.19 90 SER A CA 1
ATOM 688 C C . SER A 1 90 ? -6.452 10.121 19.011 1.00 90.19 90 SER A C 1
ATOM 690 O O . SER A 1 90 ? -6.983 10.064 20.121 1.00 90.19 90 SER A O 1
ATOM 692 N N . ARG A 1 91 ? -6.392 9.041 18.222 1.00 90.81 91 ARG A N 1
ATOM 693 C CA . ARG A 1 91 ? -6.924 7.726 18.615 1.00 90.81 91 ARG A CA 1
ATOM 694 C C . ARG A 1 91 ? -6.205 7.177 19.848 1.00 90.81 91 ARG A C 1
ATOM 696 O O . ARG A 1 91 ? -6.860 6.628 20.732 1.00 90.81 91 ARG A O 1
ATOM 703 N N . ASN A 1 92 ? -4.886 7.341 19.952 1.00 88.31 92 ASN A N 1
ATOM 704 C CA . ASN A 1 92 ? -4.114 6.920 21.123 1.00 88.31 92 ASN A CA 1
ATOM 705 C C . ASN A 1 92 ? -4.484 7.735 22.374 1.00 88.31 92 ASN A C 1
ATOM 707 O O . ASN A 1 92 ? -4.737 7.155 23.429 1.00 88.31 92 ASN A O 1
ATOM 711 N N . LEU A 1 93 ? -4.604 9.059 22.249 1.00 82.44 93 LEU A N 1
ATOM 712 C CA . LEU A 1 93 ? -5.045 9.946 23.324 1.00 82.44 93 LEU A CA 1
ATOM 713 C C . LEU A 1 93 ? -6.479 9.641 23.741 1.00 82.44 93 LEU A C 1
ATOM 715 O O . LEU A 1 93 ? -6.742 9.544 24.931 1.00 82.44 93 LEU A O 1
ATOM 719 N N . SER A 1 94 ? -7.389 9.409 22.800 1.00 84.19 94 SER A N 1
ATOM 720 C CA . SER A 1 94 ? -8.778 9.054 23.096 1.00 84.19 94 SER A CA 1
ATOM 721 C C . SER A 1 94 ? -8.869 7.715 23.837 1.00 84.19 94 SER A C 1
ATOM 723 O O . SER A 1 94 ? -9.574 7.599 24.844 1.00 84.19 94 SER A O 1
ATOM 725 N N . ARG A 1 95 ? -8.049 6.725 23.449 1.00 75.94 95 ARG A N 1
ATOM 726 C CA . ARG A 1 95 ? -7.888 5.462 24.193 1.00 75.94 95 ARG A CA 1
ATOM 727 C C . ARG A 1 95 ? -7.308 5.689 25.595 1.00 75.94 95 ARG A C 1
ATOM 729 O O . ARG A 1 95 ? -7.764 5.061 26.549 1.00 75.94 95 ARG A O 1
ATOM 736 N N . ARG A 1 96 ? -6.335 6.592 25.752 1.00 67.88 96 ARG A N 1
ATOM 737 C CA . ARG A 1 96 ? -5.712 6.924 27.049 1.00 67.88 96 ARG A CA 1
ATOM 738 C C . ARG A 1 96 ? -6.640 7.727 27.971 1.00 67.88 96 ARG A C 1
ATOM 740 O O . ARG A 1 96 ? -6.699 7.446 29.165 1.00 67.88 96 ARG A O 1
ATOM 747 N N . ILE A 1 97 ? -7.399 8.681 27.438 1.00 67.19 97 ILE A N 1
ATOM 748 C CA . ILE A 1 97 ? -8.368 9.507 28.174 1.00 67.19 97 ILE A CA 1
ATOM 749 C C . ILE A 1 97 ? -9.572 8.659 28.592 1.00 67.19 97 ILE A C 1
ATOM 751 O O . ILE A 1 97 ? -10.017 8.757 29.734 1.00 67.19 97 ILE A O 1
ATOM 755 N N . SER A 1 98 ? -10.038 7.757 27.723 1.00 64.81 98 SER A N 1
ATOM 756 C CA . SER A 1 98 ? -11.098 6.795 28.060 1.00 64.81 98 SER A CA 1
ATOM 757 C C . SER A 1 98 ? -10.705 5.874 29.219 1.00 64.81 98 SER A C 1
ATOM 759 O O . SER A 1 98 ? -11.554 5.506 30.027 1.00 64.81 98 SER A O 1
ATOM 761 N N . ARG A 1 99 ? -9.411 5.551 29.364 1.00 60.22 99 ARG A N 1
ATOM 762 C CA . ARG A 1 99 ? -8.894 4.808 30.526 1.00 60.22 99 ARG A CA 1
ATOM 763 C C . ARG A 1 99 ? -8.843 5.656 31.800 1.00 60.22 99 ARG A C 1
ATOM 765 O O . ARG A 1 99 ? -9.135 5.138 32.869 1.00 60.22 99 ARG A O 1
ATOM 772 N N . ARG A 1 100 ? -8.533 6.954 31.701 1.00 57.72 100 ARG A N 1
ATOM 773 C CA . ARG A 1 100 ? -8.484 7.868 32.861 1.00 57.72 100 ARG A CA 1
ATOM 774 C C . ARG A 1 100 ? -9.862 8.290 33.380 1.00 57.72 100 ARG A C 1
ATOM 776 O O . ARG A 1 100 ? -9.988 8.571 34.565 1.00 57.72 100 ARG A O 1
ATOM 783 N N . ARG A 1 101 ? -10.900 8.303 32.534 1.00 55.41 101 ARG A N 1
ATOM 784 C CA . ARG A 1 101 ? -12.283 8.620 32.949 1.00 55.41 101 ARG A CA 1
ATOM 785 C C . ARG A 1 101 ? -12.982 7.491 33.720 1.00 55.41 101 ARG A C 1
ATOM 787 O O . ARG A 1 101 ? -14.006 7.747 34.337 1.00 55.41 101 ARG A O 1
ATOM 794 N N . ARG A 1 102 ? -12.416 6.276 33.754 1.00 54.16 102 ARG A N 1
ATOM 795 C CA . ARG A 1 102 ? -12.833 5.188 34.663 1.00 54.16 102 ARG A CA 1
ATOM 796 C C . ARG A 1 102 ? -12.101 5.241 36.012 1.00 54.16 102 ARG A C 1
ATOM 798 O O . ARG A 1 102 ? -11.757 4.207 36.570 1.00 54.16 102 ARG A O 1
ATOM 805 N N . ALA A 1 103 ? -11.854 6.434 36.545 1.00 54.41 103 ALA A N 1
ATOM 806 C CA . ALA A 1 103 ? -11.642 6.581 37.978 1.00 54.41 103 ALA A CA 1
ATOM 807 C C . ALA A 1 103 ? -13.028 6.810 38.603 1.00 54.41 103 ALA A C 1
ATOM 809 O O . ALA A 1 103 ? -13.636 7.847 38.326 1.00 54.41 103 ALA A O 1
ATOM 810 N N . PRO A 1 104 ? -13.584 5.854 39.367 1.00 55.44 104 PRO A N 1
ATOM 811 C CA . PRO A 1 104 ? -14.840 6.080 40.059 1.00 55.44 104 PRO A CA 1
ATOM 812 C C . PRO A 1 104 ? -14.651 7.247 41.026 1.00 55.44 104 PRO A C 1
ATOM 814 O O . PRO A 1 104 ? -13.722 7.254 41.837 1.00 55.44 104 PRO A O 1
ATOM 817 N N . ALA A 1 105 ? -15.536 8.237 40.927 1.00 59.66 105 ALA A N 1
ATOM 818 C CA . ALA A 1 105 ? -15.697 9.259 41.941 1.00 59.66 105 ALA A CA 1
ATOM 819 C C . ALA A 1 105 ? -16.051 8.560 43.261 1.00 59.66 105 ALA A C 1
ATOM 821 O O . ALA A 1 105 ? -17.210 8.254 43.528 1.00 59.66 105 ALA A O 1
ATOM 822 N N . ARG A 1 106 ? -15.042 8.273 44.088 1.00 52.78 106 ARG A N 1
ATOM 823 C CA . ARG A 1 106 ? -15.248 7.929 45.492 1.00 52.78 106 ARG A CA 1
ATOM 824 C C . ARG A 1 106 ? -15.670 9.214 46.200 1.00 52.78 106 ARG A C 1
ATOM 826 O O . ARG A 1 106 ? -14.849 9.946 46.737 1.00 52.78 106 ARG A O 1
ATOM 833 N N . ARG A 1 107 ? -16.967 9.506 46.162 1.00 67.38 107 ARG A N 1
ATOM 834 C CA . ARG A 1 107 ? -17.642 10.124 47.301 1.00 67.38 107 ARG A CA 1
ATOM 835 C C . ARG A 1 107 ? -18.541 9.051 47.899 1.00 67.38 107 ARG A C 1
ATOM 837 O O . ARG A 1 107 ? -19.335 8.457 47.177 1.00 67.38 107 ARG A O 1
ATOM 844 N N . PRO A 1 108 ? -18.362 8.769 49.187 1.00 61.16 108 PRO A N 1
ATOM 845 C CA . PRO A 1 108 ? -19.492 8.964 50.079 1.00 61.16 108 PRO A CA 1
ATOM 846 C C . PRO A 1 108 ? -19.053 9.710 51.340 1.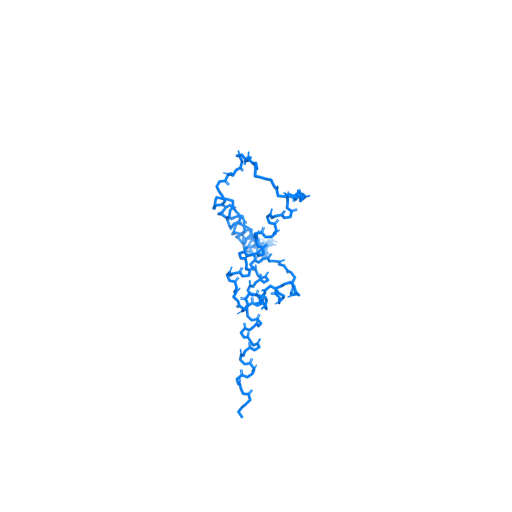00 61.16 108 PRO A C 1
ATOM 848 O O . PRO A 1 108 ? -18.048 9.367 51.958 1.00 61.16 108 PRO A O 1
ATOM 851 N N . GLY A 1 109 ? -19.803 10.758 51.680 1.00 73.69 109 GLY A N 1
ATOM 852 C CA . GLY A 1 109 ? -19.838 11.274 53.044 1.00 73.69 109 GLY A CA 1
ATOM 853 C C . GLY A 1 109 ? -20.653 10.334 53.933 1.00 73.69 109 GLY A C 1
ATOM 854 O O . GLY A 1 109 ? -21.558 9.687 53.416 1.00 73.69 109 GLY A O 1
ATOM 855 N N . THR A 1 110 ? -20.269 10.288 55.209 1.00 70.81 110 THR A N 1
ATOM 856 C CA . THR A 1 110 ? -20.883 9.731 56.440 1.00 70.81 110 THR A CA 1
ATOM 857 C C . THR A 1 110 ? -19.660 9.420 57.306 1.00 70.81 110 THR A C 1
ATOM 859 O O . THR A 1 110 ? -18.836 8.615 56.877 1.00 70.81 110 THR A O 1
ATOM 862 N N . ASP A 1 111 ? -19.364 10.086 58.412 1.00 55.75 111 ASP A N 1
ATOM 863 C CA . ASP A 1 111 ? -20.170 10.653 59.497 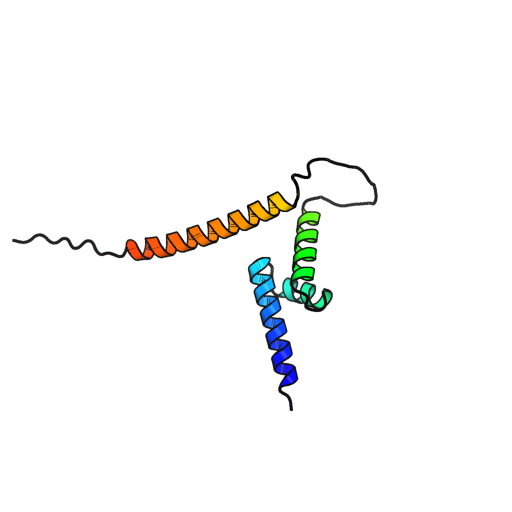1.00 55.75 111 ASP A CA 1
ATOM 864 C C . ASP A 1 111 ? -19.398 11.848 60.095 1.00 55.75 111 ASP A C 1
ATOM 866 O O . ASP A 1 111 ? -18.142 11.772 60.095 1.00 55.75 111 ASP A O 1
#

Secondary structure (DSSP, 8-state):
--HHHHHHHHHHHHHHHHHHHHH---HHHHHHHHHHTTT-HHHHHHHHHHHHHHTTS---------------HHHHHHHHHHHHHHHHHHHHHHHHHHHHTT---------

InterPro domains:
  IPR009060 UBA-like superfamily [SSF46934] (10-52)

Sequence (111 aa):
MDDGAKEAKEKESQLIDAFLEISSSSRSVAVFFLESHNWDLDAALSAFLDNDSAHRSPSPAPAPLPLPLILPLPLTLLLLLLLLLLLRLSRNLSRRISRRRRAPARRPGTD